Protein AF-A0A1S3J5J3-F1 (afdb_monomer_lite)

InterPro domains:
  IPR039034 Inositol 3,4-bisphosphate 4-phosphatase [PTHR12187] (3-118)

Secondary structure (DSSP, 8-state):
-HHHHHHHHS--TT-THHHHHHHHHHHHTT-------TTSSHHHHHHHHHHHHHHHHHHS---GGGHHHHHHHHHHTSHHHHHHHHHHSSSSB---HHHHHTS-GGGSPPTTSB-S---

Organism: Lingula anatina (NCBI:txid7574)

Sequence (119 aa):
MKLLKYNINSKKSKNVEILHISAEICRNMNGIRFTSCKSAKDRTAMSVTLEQVQILQREHNLAPHVFSHALECFRSEGVRRHNTFKNTGISKYAFNSIQLMALPKLYRPPNGTFGNVAS

Foldseek 3Di:
DVVLVVQVPDPDDPSCVNVVVVVVVCVVVVHDDDDADPLSAQLVLLSVLLVVLVCCVPPVVDDPVCSVVSSQCCQQPNPSQVVCCVVAVDSAHQDDPVNQVVDDPSSHHDPPRHHNGDD

pLDDT: mean 93.79, std 4.78, range [65.88, 98.38]

Structure (mmCIF, N/CA/C/O backbone):
data_AF-A0A1S3J5J3-F1
#
_entry.id   AF-A0A1S3J5J3-F1
#
loop_
_atom_site.group_PDB
_atom_site.id
_atom_site.type_symbol
_atom_site.label_atom_id
_atom_site.label_alt_id
_atom_site.label_comp_id
_atom_site.label_asym_id
_atom_site.label_entity_id
_atom_site.label_seq_id
_atom_site.pdbx_PDB_ins_code
_atom_site.Cartn_x
_atom_site.Cartn_y
_atom_site.Cartn_z
_atom_site.occupancy
_atom_site.B_iso_or_equiv
_atom_site.auth_seq_id
_atom_site.auth_comp_id
_atom_site.auth_asym_id
_atom_site.auth_atom_id
_atom_site.pdbx_PDB_model_num
ATOM 1 N N . MET A 1 1 ? -14.384 8.581 15.362 1.00 73.88 1 MET A N 1
ATOM 2 C CA . MET A 1 1 ? -13.778 9.899 15.693 1.00 73.88 1 MET A CA 1
ATOM 3 C C . MET A 1 1 ? -12.760 9.887 16.842 1.00 73.88 1 MET A C 1
ATOM 5 O O . MET A 1 1 ? -11.690 10.456 16.655 1.00 73.88 1 MET A O 1
ATOM 9 N N . LYS A 1 2 ? -13.014 9.245 18.000 1.00 90.12 2 LYS A N 1
ATOM 10 C CA . LYS A 1 2 ? -12.054 9.221 19.136 1.00 90.12 2 LYS A CA 1
ATOM 11 C C . LYS A 1 2 ? -10.656 8.698 18.751 1.00 90.12 2 LYS A C 1
ATOM 13 O O . LYS A 1 2 ? -9.657 9.319 19.102 1.00 90.12 2 LYS A O 1
ATOM 18 N N . LEU A 1 3 ? -10.592 7.620 17.963 1.00 94.00 3 LEU A N 1
ATOM 19 C CA . LEU A 1 3 ? -9.333 7.010 17.516 1.00 94.00 3 LEU A CA 1
ATOM 20 C C . LEU A 1 3 ? -8.515 7.917 16.576 1.00 94.00 3 LEU A C 1
ATOM 22 O O . LEU A 1 3 ? -7.292 7.974 16.692 1.00 94.00 3 LEU A O 1
ATOM 26 N N . LEU A 1 4 ? -9.174 8.662 15.680 1.00 93.88 4 LEU A N 1
ATOM 27 C CA . LEU A 1 4 ? -8.501 9.626 14.802 1.00 93.88 4 LEU A CA 1
ATOM 28 C C . LEU A 1 4 ? -7.874 10.755 15.626 1.00 93.88 4 LEU A C 1
ATOM 30 O O . LEU A 1 4 ? -6.690 11.044 15.477 1.00 93.88 4 LEU A O 1
ATOM 34 N N . LYS A 1 5 ? -8.647 11.337 16.554 1.00 95.12 5 LYS A N 1
ATOM 35 C CA . LYS A 1 5 ? -8.160 12.388 17.457 1.00 95.12 5 LYS A CA 1
ATOM 36 C C . LYS A 1 5 ? -6.975 11.895 18.290 1.00 95.12 5 LYS A C 1
ATOM 38 O O . LYS A 1 5 ? -5.993 12.617 18.422 1.00 95.12 5 LYS A O 1
ATOM 43 N N . TYR A 1 6 ? -7.028 10.666 18.802 1.00 96.19 6 TYR A N 1
ATOM 44 C CA . TYR A 1 6 ? -5.898 10.053 19.501 1.00 96.19 6 TYR A CA 1
ATOM 45 C C . TYR A 1 6 ? -4.648 9.957 18.610 1.00 96.19 6 TYR A C 1
ATOM 47 O O . TYR A 1 6 ? -3.578 10.406 19.009 1.00 96.19 6 TYR A O 1
ATOM 55 N N . ASN A 1 7 ? -4.775 9.429 17.388 1.00 96.25 7 ASN A N 1
ATOM 56 C CA . ASN A 1 7 ? -3.628 9.223 16.499 1.00 96.25 7 ASN A CA 1
ATOM 57 C C . ASN A 1 7 ? -3.003 10.532 15.997 1.00 96.25 7 ASN A C 1
ATOM 59 O O . ASN A 1 7 ? -1.778 10.603 15.902 1.00 96.25 7 ASN A O 1
ATOM 63 N N . ILE A 1 8 ? -3.808 11.570 15.755 1.00 95.12 8 ILE A N 1
ATOM 64 C CA . ILE A 1 8 ? -3.324 12.918 15.407 1.00 95.12 8 ILE A CA 1
ATOM 65 C C . ILE A 1 8 ? -2.508 13.525 16.553 1.00 95.12 8 ILE A C 1
ATOM 67 O O . ILE A 1 8 ? -1.453 14.101 16.318 1.00 95.12 8 ILE A O 1
ATOM 71 N N . ASN A 1 9 ? -2.981 13.382 17.794 1.00 95.88 9 ASN A N 1
ATOM 72 C CA . ASN A 1 9 ? -2.296 13.935 18.967 1.00 95.88 9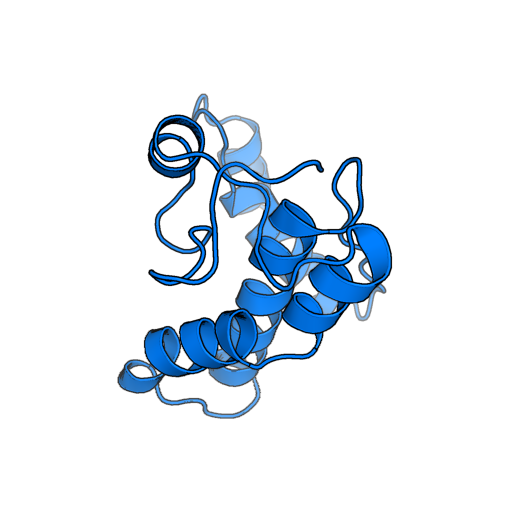 ASN A CA 1
ATOM 73 C C . ASN A 1 9 ? -1.150 13.044 19.472 1.00 95.88 9 ASN A C 1
ATOM 75 O O . ASN A 1 9 ? -0.365 13.458 20.326 1.00 95.88 9 ASN A O 1
ATOM 79 N N . SER A 1 10 ? -1.039 11.814 18.968 1.00 95.00 10 SER A N 1
ATOM 80 C CA . SER A 1 10 ? 0.070 10.934 19.314 1.00 95.00 10 SER A CA 1
ATOM 81 C C . SER A 1 10 ? 1.373 11.476 18.717 1.00 95.00 10 SER A C 1
ATOM 83 O O . SER A 1 10 ? 1.447 11.785 17.531 1.00 95.00 10 SER A O 1
ATOM 85 N N . LYS A 1 11 ? 2.447 11.529 19.511 1.00 93.25 11 LYS A N 1
ATOM 86 C CA . LYS A 1 11 ? 3.782 11.959 19.050 1.00 93.25 11 LYS A CA 1
ATOM 87 C C . LYS A 1 11 ? 4.520 10.871 18.246 1.00 93.25 11 LYS A C 1
ATOM 89 O O . LYS A 1 11 ? 5.747 10.836 18.215 1.00 93.25 11 LYS A O 1
ATOM 94 N N . LYS A 1 12 ? 3.785 9.937 17.630 1.00 92.12 12 LYS A N 1
ATOM 95 C CA . LYS A 1 12 ? 4.359 8.835 16.850 1.00 92.12 12 LYS A CA 1
ATOM 96 C C . LYS A 1 12 ? 4.891 9.374 15.523 1.00 92.12 12 LYS A C 1
ATOM 98 O O . LYS A 1 12 ? 4.137 9.919 14.718 1.00 92.12 12 LYS A O 1
ATOM 103 N N . SER A 1 13 ? 6.183 9.178 15.268 1.00 88.12 13 SER A N 1
ATOM 104 C CA . SER A 1 13 ? 6.771 9.487 13.962 1.00 88.12 13 SER A CA 1
ATOM 105 C C . SER A 1 13 ? 6.133 8.618 12.875 1.00 88.12 13 SER A C 1
ATOM 107 O O . SER A 1 13 ? 5.985 7.410 13.056 1.00 88.12 13 SER A O 1
ATOM 109 N N . LYS A 1 14 ? 5.749 9.237 11.750 1.00 86.75 14 LYS A N 1
ATOM 110 C CA . LYS A 1 14 ? 5.089 8.579 10.605 1.00 86.75 14 LYS A CA 1
ATOM 111 C C . LYS A 1 14 ? 3.882 7.720 11.013 1.00 86.75 14 LYS A C 1
ATOM 113 O O . LYS A 1 14 ? 3.783 6.558 10.620 1.00 86.75 14 LYS A O 1
ATOM 118 N N . ASN A 1 15 ? 2.962 8.289 11.793 1.00 94.25 15 ASN A N 1
ATOM 119 C CA . ASN A 1 15 ? 1.760 7.579 12.215 1.00 94.25 15 ASN A CA 1
ATOM 120 C C . ASN A 1 15 ? 0.802 7.295 11.038 1.00 94.25 15 ASN A C 1
ATOM 122 O O . ASN A 1 15 ? -0.078 8.096 10.720 1.00 94.25 15 ASN A O 1
ATOM 126 N N . VAL A 1 16 ? 0.972 6.136 10.399 1.00 94.88 16 VAL A N 1
ATOM 127 C CA . VAL A 1 16 ? 0.147 5.701 9.261 1.00 94.88 16 VAL A CA 1
ATOM 128 C C . VAL A 1 16 ? -1.282 5.325 9.651 1.00 94.88 16 VAL A C 1
ATOM 130 O O . VAL A 1 16 ? -2.141 5.287 8.775 1.00 94.88 16 VAL A O 1
ATOM 133 N N . GLU A 1 17 ? -1.584 5.148 10.941 1.00 95.25 17 GLU A N 1
ATOM 134 C CA . GLU A 1 17 ? -2.954 4.897 11.414 1.00 95.25 17 GLU A CA 1
ATOM 135 C C . GLU A 1 17 ? -3.901 6.041 11.053 1.00 95.25 17 GLU A C 1
ATOM 137 O O . GLU A 1 17 ? -5.074 5.817 10.765 1.00 95.25 17 GLU A O 1
ATOM 142 N N . ILE A 1 18 ? -3.388 7.274 10.983 1.00 95.62 18 ILE A N 1
ATOM 143 C CA . ILE A 1 18 ? -4.167 8.431 10.530 1.00 95.62 18 ILE A CA 1
ATOM 144 C C . ILE A 1 18 ? -4.689 8.195 9.106 1.00 95.62 18 ILE A C 1
ATOM 146 O O . ILE A 1 18 ? -5.842 8.515 8.819 1.00 95.62 18 ILE A O 1
ATOM 150 N N . LEU A 1 19 ? -3.879 7.596 8.225 1.00 95.31 19 LEU A N 1
ATOM 151 C CA . LEU A 1 19 ? -4.277 7.292 6.849 1.00 95.31 19 LEU A CA 1
ATOM 152 C C . LEU A 1 19 ? -5.342 6.193 6.805 1.00 95.31 19 LEU A C 1
ATOM 154 O O . LEU A 1 19 ? -6.325 6.340 6.083 1.00 95.31 19 LEU A O 1
ATOM 158 N N . HIS A 1 20 ? -5.173 5.132 7.598 1.00 94.94 20 HIS A N 1
ATOM 159 C CA . HIS A 1 20 ? -6.114 4.009 7.657 1.00 94.94 20 HIS A CA 1
ATOM 160 C C . HIS A 1 20 ? -7.486 4.437 8.180 1.00 94.94 20 HIS A C 1
ATOM 162 O O . HIS A 1 20 ? -8.502 4.165 7.544 1.00 94.94 20 HIS A O 1
ATOM 168 N N . ILE A 1 21 ? -7.516 5.194 9.277 1.00 95.44 21 ILE A N 1
ATOM 169 C CA . ILE A 1 21 ? -8.765 5.686 9.866 1.00 95.44 21 ILE A CA 1
ATOM 170 C C . ILE A 1 21 ? -9.449 6.687 8.927 1.00 95.44 21 ILE A C 1
ATOM 172 O O . ILE A 1 21 ? -10.668 6.663 8.778 1.00 95.44 21 ILE A O 1
ATOM 176 N N . SER A 1 22 ? -8.680 7.558 8.264 1.00 94.81 22 SER A N 1
ATOM 177 C CA . SER A 1 22 ? -9.242 8.503 7.288 1.00 94.81 22 SER A CA 1
ATOM 178 C C . SER A 1 22 ? -9.846 7.783 6.081 1.00 94.81 22 SER A C 1
ATOM 180 O O . SER A 1 22 ? -10.890 8.198 5.582 1.00 94.81 22 SER A O 1
ATOM 182 N N . ALA A 1 23 ? -9.216 6.696 5.624 1.00 94.44 23 ALA A N 1
ATOM 183 C CA . ALA A 1 23 ? -9.731 5.864 4.543 1.00 94.44 23 ALA A CA 1
ATOM 184 C C . ALA A 1 23 ? -11.054 5.186 4.918 1.00 94.44 23 ALA A C 1
ATOM 186 O O . ALA A 1 23 ? -12.017 5.258 4.156 1.00 94.44 23 ALA A O 1
ATOM 187 N N . GLU A 1 24 ? -11.128 4.605 6.115 1.00 93.56 24 GLU A N 1
ATOM 188 C CA . GLU A 1 24 ? -12.342 3.971 6.630 1.00 93.56 24 GLU A CA 1
ATOM 189 C C . GLU A 1 24 ? -13.494 4.974 6.783 1.00 93.56 24 GLU A C 1
ATOM 191 O O . GLU A 1 24 ? -14.600 4.718 6.312 1.00 93.56 24 GLU A O 1
ATOM 196 N N . ILE A 1 25 ? -13.233 6.150 7.369 1.00 94.19 25 ILE A N 1
ATOM 197 C CA . ILE A 1 25 ? -14.236 7.220 7.495 1.00 94.19 25 ILE A CA 1
ATOM 198 C C . ILE A 1 25 ? -14.753 7.633 6.115 1.00 94.19 25 ILE A C 1
ATOM 200 O O . ILE A 1 25 ? -15.962 7.718 5.916 1.00 94.19 25 ILE A O 1
ATOM 204 N N . CYS A 1 26 ? -13.847 7.865 5.161 1.00 95.56 26 CYS A N 1
ATOM 205 C CA . CYS A 1 26 ? -14.214 8.263 3.807 1.00 95.56 26 CYS A CA 1
ATOM 206 C C . CYS A 1 26 ? -15.107 7.209 3.137 1.00 95.56 26 CYS A C 1
ATOM 208 O O . CYS A 1 26 ? -16.140 7.561 2.571 1.00 95.56 26 CYS A O 1
ATOM 210 N N . ARG A 1 27 ? -14.768 5.920 3.269 1.00 93.50 27 ARG A N 1
ATOM 211 C CA . ARG A 1 27 ? -15.552 4.822 2.692 1.00 93.50 27 ARG A CA 1
ATOM 212 C C . ARG A 1 27 ? -16.925 4.675 3.347 1.00 93.50 27 ARG A C 1
ATOM 214 O O . ARG A 1 27 ? -17.911 4.558 2.631 1.00 93.50 27 ARG A O 1
ATOM 221 N N . ASN A 1 28 ? -17.007 4.779 4.673 1.00 93.19 28 ASN A N 1
ATOM 222 C CA . ASN A 1 28 ? -18.276 4.727 5.409 1.00 93.19 28 ASN A CA 1
ATOM 223 C C . ASN A 1 28 ? -19.204 5.911 5.092 1.00 93.19 28 ASN A C 1
ATOM 225 O O . ASN A 1 28 ? -20.413 5.817 5.276 1.00 93.19 28 ASN A O 1
ATOM 229 N N . MET A 1 29 ? -18.647 7.024 4.613 1.00 96.19 29 MET A N 1
ATOM 230 C CA . MET A 1 29 ? -19.400 8.192 4.154 1.00 96.19 29 MET A CA 1
ATOM 231 C C . MET A 1 29 ? -19.741 8.156 2.655 1.00 96.19 29 MET A C 1
ATOM 233 O O . MET A 1 29 ? -20.229 9.155 2.133 1.00 96.19 29 MET A O 1
ATOM 237 N N . ASN A 1 30 ? -19.461 7.057 1.943 1.00 95.81 30 ASN A N 1
ATOM 238 C CA . ASN A 1 30 ? -19.558 6.977 0.477 1.00 95.81 30 ASN A CA 1
ATOM 239 C C . ASN A 1 30 ? -18.754 8.080 -0.246 1.00 95.81 30 ASN A C 1
ATOM 241 O O . ASN A 1 30 ? -19.133 8.551 -1.318 1.00 95.81 30 ASN A O 1
ATOM 245 N N . GLY A 1 31 ? -17.648 8.522 0.356 1.00 95.56 31 GLY A N 1
ATOM 246 C CA . GLY A 1 31 ? -16.772 9.547 -0.195 1.00 95.56 31 GLY A CA 1
ATOM 247 C C . GLY A 1 31 ? -15.783 9.000 -1.226 1.00 95.56 31 GLY A C 1
ATOM 248 O O . GLY A 1 31 ? -15.451 7.814 -1.248 1.00 95.56 31 GLY A O 1
ATOM 249 N N . ILE A 1 32 ? -15.260 9.900 -2.062 1.00 94.56 32 ILE A N 1
ATOM 250 C CA . ILE A 1 32 ? -14.180 9.599 -3.008 1.00 94.56 32 ILE A CA 1
ATOM 251 C C . ILE A 1 32 ? -12.840 9.935 -2.354 1.00 94.56 32 ILE A C 1
ATOM 253 O O . ILE A 1 32 ? -12.639 11.044 -1.857 1.00 94.56 32 ILE A O 1
ATOM 257 N N . ARG A 1 33 ? -11.899 8.987 -2.392 1.00 93.31 33 ARG A N 1
ATOM 258 C CA . ARG A 1 33 ? -10.564 9.145 -1.810 1.00 93.31 33 ARG A CA 1
ATOM 259 C C . ARG A 1 33 ? -9.487 9.111 -2.882 1.00 93.31 33 ARG A C 1
ATOM 261 O O . ARG A 1 33 ? -9.381 8.151 -3.638 1.00 93.31 33 ARG A O 1
ATOM 268 N N . PHE A 1 34 ? -8.620 10.117 -2.869 1.00 94.31 34 PHE A N 1
ATOM 269 C CA . PHE A 1 34 ? -7.395 10.132 -3.661 1.00 94.31 34 PHE A CA 1
ATOM 270 C C . PHE A 1 34 ? -6.187 9.943 -2.748 1.00 94.31 34 PHE A C 1
ATOM 272 O O . PHE A 1 34 ? -6.078 10.573 -1.698 1.00 94.31 34 PHE A O 1
ATOM 279 N N . THR A 1 35 ? -5.257 9.083 -3.158 1.00 95.25 35 THR A N 1
ATOM 280 C CA . THR A 1 35 ? -3.976 8.896 -2.470 1.00 95.25 35 THR A CA 1
ATOM 281 C C . THR A 1 35 ? -2.852 9.251 -3.422 1.00 95.25 35 THR A C 1
ATOM 283 O O . THR A 1 35 ? -2.688 8.612 -4.459 1.00 95.25 35 THR A O 1
ATOM 286 N N . SER A 1 36 ? -2.046 10.247 -3.061 1.00 95.50 36 SER A N 1
ATOM 287 C CA . SER A 1 36 ? -0.880 10.628 -3.847 1.00 95.50 36 SER A CA 1
ATOM 288 C C . SER A 1 36 ? 0.277 11.060 -2.953 1.00 95.50 36 SER A C 1
ATOM 290 O O . SER A 1 36 ? 0.107 11.841 -2.022 1.00 95.50 36 SER A O 1
ATOM 292 N N . CYS A 1 37 ? 1.472 10.543 -3.232 1.00 93.69 37 CYS A N 1
ATOM 293 C CA . CYS A 1 37 ? 2.725 11.140 -2.785 1.00 93.69 37 CYS A CA 1
ATOM 294 C C . CYS A 1 37 ? 3.274 12.100 -3.856 1.00 93.69 37 CYS A C 1
ATOM 296 O O . CYS A 1 37 ? 2.704 12.202 -4.934 1.00 93.69 37 CYS A O 1
ATOM 298 N N . LYS A 1 38 ? 4.448 12.710 -3.619 1.00 92.19 38 LYS A N 1
ATOM 299 C CA . LYS A 1 38 ? 5.097 13.653 -4.558 1.00 92.19 38 LYS A CA 1
ATOM 300 C C . LYS A 1 38 ? 5.083 13.206 -6.035 1.00 92.19 38 LYS A C 1
ATOM 302 O O . LYS A 1 38 ? 4.703 13.993 -6.884 1.00 92.19 38 LYS A O 1
ATOM 307 N N . SER A 1 39 ? 5.482 11.965 -6.337 1.00 90.44 39 SER A N 1
ATOM 308 C CA . SER A 1 39 ? 5.560 11.427 -7.712 1.00 90.44 39 SER A CA 1
ATOM 309 C C . SER A 1 39 ? 4.400 10.497 -8.089 1.00 90.44 39 SER A C 1
ATOM 311 O O . SER A 1 39 ? 4.460 9.818 -9.109 1.00 90.44 39 SER A O 1
ATOM 313 N N . ALA A 1 40 ? 3.381 10.380 -7.228 1.00 93.31 40 ALA A N 1
ATOM 314 C CA . ALA A 1 40 ? 2.250 9.462 -7.388 1.00 93.31 40 ALA A CA 1
ATOM 315 C C . ALA A 1 40 ? 2.612 7.986 -7.695 1.00 93.31 40 ALA A C 1
ATOM 317 O O . ALA A 1 40 ? 1.753 7.227 -8.146 1.00 93.31 40 ALA A O 1
ATOM 318 N N . LYS A 1 41 ? 3.861 7.559 -7.446 1.00 93.38 41 LYS A N 1
ATOM 319 C CA . LYS A 1 41 ? 4.414 6.255 -7.845 1.00 93.38 41 LYS A CA 1
ATOM 320 C C . LYS A 1 41 ? 4.582 5.319 -6.651 1.00 93.38 41 LYS A C 1
ATOM 322 O O . LYS A 1 41 ? 3.667 4.547 -6.368 1.00 93.38 41 LYS A O 1
ATOM 327 N N . ASP A 1 42 ? 5.708 5.410 -5.939 1.00 95.12 42 ASP A N 1
ATOM 328 C CA . ASP A 1 42 ? 6.171 4.361 -5.020 1.00 95.12 42 ASP A CA 1
ATOM 329 C C . ASP A 1 42 ? 5.377 4.329 -3.712 1.00 95.12 42 ASP A C 1
ATOM 331 O O . ASP A 1 42 ? 4.694 3.352 -3.415 1.00 95.12 42 ASP A O 1
ATOM 335 N N . ARG A 1 43 ? 5.385 5.424 -2.940 1.00 95.56 43 ARG A N 1
ATOM 336 C CA . ARG A 1 43 ? 4.619 5.510 -1.680 1.00 95.56 43 ARG A CA 1
ATOM 337 C C . ARG A 1 43 ? 3.112 5.436 -1.926 1.00 95.56 43 ARG A C 1
ATOM 339 O O . ARG A 1 43 ? 2.397 4.831 -1.131 1.00 95.56 43 ARG A O 1
ATOM 346 N N . THR A 1 44 ? 2.648 5.995 -3.046 1.00 96.75 44 THR A N 1
ATOM 347 C CA . THR A 1 44 ? 1.263 5.829 -3.501 1.00 96.75 44 THR A CA 1
ATOM 348 C C . THR A 1 44 ? 0.928 4.359 -3.714 1.00 96.75 44 THR A C 1
ATOM 350 O O . THR A 1 44 ? -0.071 3.896 -3.179 1.00 96.75 44 THR A O 1
ATOM 353 N N . ALA A 1 45 ? 1.764 3.604 -4.436 1.00 97.12 45 ALA A N 1
ATOM 354 C CA . ALA A 1 45 ? 1.544 2.177 -4.652 1.00 97.12 45 ALA A CA 1
ATOM 355 C C . ALA A 1 45 ? 1.477 1.412 -3.327 1.00 97.12 45 ALA A C 1
ATOM 357 O O . ALA A 1 45 ? 0.568 0.605 -3.151 1.00 97.12 45 ALA A O 1
ATOM 358 N N . MET A 1 46 ? 2.374 1.704 -2.377 1.00 97.38 46 MET A N 1
ATOM 359 C CA . MET A 1 46 ? 2.362 1.053 -1.063 1.00 97.38 46 MET A CA 1
ATOM 360 C C . MET A 1 46 ? 1.044 1.295 -0.318 1.00 97.38 46 MET A C 1
ATOM 362 O O . MET A 1 46 ? 0.449 0.345 0.186 1.00 97.38 46 MET A O 1
ATOM 366 N N . SER A 1 47 ? 0.556 2.538 -0.292 1.00 96.94 47 SER A N 1
ATOM 367 C CA . SER A 1 47 ? -0.691 2.883 0.399 1.00 96.94 47 SER A CA 1
ATOM 368 C C . SER A 1 47 ? -1.935 2.324 -0.300 1.00 96.94 47 SER A C 1
ATOM 370 O O . SER A 1 47 ? -2.769 1.712 0.360 1.00 96.94 47 SER A O 1
ATOM 372 N N . VAL A 1 48 ? -2.038 2.476 -1.625 1.00 97.00 48 VAL A N 1
ATOM 373 C CA . VAL A 1 48 ? -3.205 2.032 -2.410 1.00 97.00 48 VAL A CA 1
ATOM 374 C C . VAL A 1 48 ? -3.356 0.513 -2.369 1.00 97.00 48 VAL A C 1
ATOM 376 O O . VAL A 1 48 ? -4.444 0.017 -2.104 1.00 97.00 48 VAL A O 1
ATOM 379 N N . THR A 1 49 ? -2.269 -0.235 -2.579 1.00 97.88 49 THR A N 1
ATOM 380 C CA . THR A 1 49 ? -2.332 -1.709 -2.554 1.00 97.88 49 THR A CA 1
ATOM 381 C C . THR A 1 49 ? -2.694 -2.244 -1.171 1.00 97.88 49 THR A C 1
ATOM 383 O O . THR A 1 49 ? -3.446 -3.207 -1.070 1.00 97.88 49 THR A O 1
ATOM 386 N N . LEU A 1 50 ? -2.225 -1.596 -0.099 1.00 97.94 50 LEU A N 1
ATOM 387 C CA . LEU A 1 50 ? -2.586 -1.985 1.262 1.00 97.94 50 LEU A CA 1
ATOM 388 C C . LEU A 1 50 ? -4.076 -1.764 1.540 1.00 97.94 50 LEU A C 1
ATOM 390 O O . LEU A 1 50 ? -4.729 -2.661 2.062 1.00 97.94 50 LEU A O 1
ATOM 394 N N . GLU A 1 51 ? -4.625 -0.613 1.150 1.00 96.50 51 GLU A N 1
ATOM 395 C CA . GLU A 1 51 ? -6.062 -0.347 1.282 1.00 96.50 51 GLU A CA 1
ATOM 396 C C . GLU A 1 51 ? -6.899 -1.347 0.475 1.00 96.50 51 GLU A C 1
ATOM 398 O O . GLU A 1 5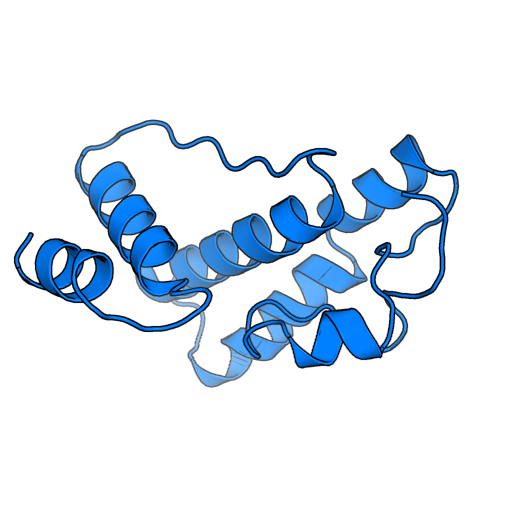1 ? -7.885 -1.870 0.988 1.00 96.50 51 GLU A O 1
ATOM 403 N N . GLN A 1 52 ? -6.499 -1.657 -0.761 1.00 96.75 52 GLN A N 1
ATOM 404 C CA . GLN A 1 52 ? -7.207 -2.624 -1.604 1.00 96.75 52 GLN A CA 1
ATOM 405 C C . GLN A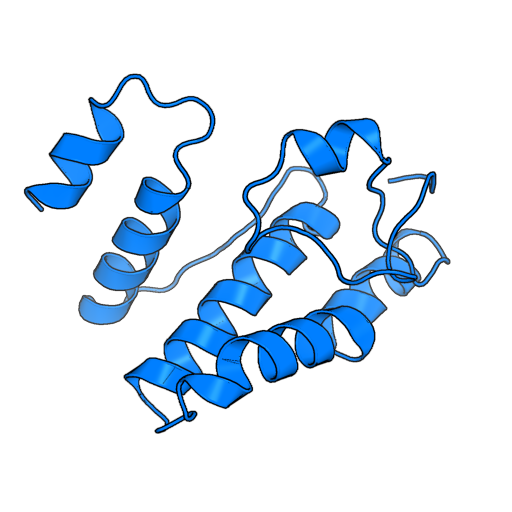 1 52 ? -7.300 -3.998 -0.933 1.00 96.75 52 GLN A C 1
ATOM 407 O O . GLN A 1 52 ? -8.381 -4.576 -0.866 1.00 96.75 52 GLN A O 1
ATOM 412 N N . VAL A 1 53 ? -6.199 -4.501 -0.370 1.00 98.06 53 VAL A N 1
ATOM 413 C CA . VAL A 1 53 ? -6.194 -5.796 0.328 1.00 98.06 53 VAL A CA 1
ATOM 414 C C . VAL A 1 53 ? -6.979 -5.731 1.647 1.00 98.06 53 VAL A C 1
ATOM 416 O O . VAL A 1 53 ? -7.681 -6.681 1.988 1.00 98.06 53 VAL A O 1
ATOM 419 N N . GLN A 1 54 ? -6.951 -4.600 2.360 1.00 96.44 54 GLN A N 1
ATOM 420 C CA . GLN A 1 54 ? -7.806 -4.375 3.534 1.00 96.44 54 GLN A CA 1
ATOM 421 C C . GLN A 1 54 ? -9.299 -4.379 3.177 1.00 96.44 54 GLN A C 1
ATOM 423 O O . GLN A 1 54 ? -10.105 -4.895 3.947 1.00 96.44 54 GLN A O 1
ATOM 428 N N . ILE A 1 55 ? -9.683 -3.821 2.026 1.00 96.19 55 ILE A N 1
ATOM 429 C CA . ILE A 1 55 ? -11.059 -3.886 1.515 1.00 96.19 55 ILE A CA 1
ATOM 430 C C . ILE A 1 55 ? -11.417 -5.331 1.163 1.00 96.19 55 ILE A C 1
ATOM 432 O O . ILE A 1 55 ? -12.455 -5.810 1.605 1.00 96.19 55 ILE A O 1
ATOM 436 N N . LEU A 1 56 ? -10.544 -6.059 0.458 1.00 97.81 56 LEU A N 1
ATOM 437 C CA . LEU A 1 56 ? -10.769 -7.477 0.158 1.00 97.81 56 LEU A CA 1
ATOM 438 C C . LEU A 1 56 ? -11.010 -8.306 1.429 1.00 97.81 56 LEU A C 1
ATOM 440 O O . LEU A 1 56 ? -11.909 -9.142 1.462 1.00 97.81 56 LEU A O 1
ATOM 444 N N . GLN A 1 57 ? -10.250 -8.046 2.493 1.00 97.25 57 GLN A N 1
ATOM 445 C CA . GLN A 1 57 ? -10.428 -8.717 3.781 1.00 97.25 57 GLN A CA 1
ATOM 446 C C . GLN A 1 57 ? -11.739 -8.346 4.475 1.00 97.25 57 GLN A C 1
ATOM 448 O O . GLN A 1 57 ? -12.438 -9.236 4.949 1.00 97.25 57 GLN A O 1
ATOM 453 N N . ARG A 1 58 ? -12.079 -7.055 4.549 1.00 94.56 58 ARG A N 1
ATOM 454 C CA . ARG A 1 58 ? -13.263 -6.587 5.289 1.00 94.56 58 ARG A CA 1
ATOM 455 C C . ARG A 1 58 ? -14.580 -6.829 4.552 1.00 94.56 58 ARG A C 1
ATOM 457 O O . ARG A 1 58 ? -15.597 -7.024 5.202 1.00 94.56 58 ARG A O 1
ATOM 464 N N . GLU A 1 59 ? -14.567 -6.762 3.224 1.00 95.31 59 GLU A N 1
ATOM 465 C CA . GLU A 1 59 ? -15.784 -6.651 2.405 1.00 95.31 59 GLU A CA 1
ATOM 466 C C . GLU A 1 59 ? -15.935 -7.801 1.394 1.00 95.31 59 GLU A C 1
ATOM 468 O O . GLU A 1 59 ? -17.025 -8.007 0.867 1.00 95.31 59 GLU A O 1
ATOM 473 N N . HIS A 1 60 ? -14.876 -8.581 1.138 1.00 97.31 60 HIS A N 1
ATOM 474 C CA . HIS A 1 60 ? -14.881 -9.655 0.132 1.00 97.31 60 HIS A CA 1
ATOM 475 C C . HIS A 1 60 ? -14.323 -10.993 0.645 1.00 97.31 60 HIS A C 1
ATOM 477 O O . HIS A 1 60 ? -13.909 -11.835 -0.149 1.00 97.31 60 HIS A O 1
ATOM 483 N N . ASN A 1 61 ? -14.331 -11.210 1.965 1.00 97.00 61 ASN A N 1
ATOM 484 C CA . ASN A 1 61 ? -13.976 -12.484 2.604 1.00 97.00 61 ASN A CA 1
ATOM 485 C C . ASN A 1 61 ? -12.563 -13.006 2.279 1.00 97.00 61 ASN A C 1
ATOM 487 O O . ASN A 1 61 ? -12.328 -14.216 2.289 1.00 97.00 61 ASN A O 1
ATOM 491 N N . LEU A 1 62 ? -11.595 -12.120 2.017 1.00 98.25 62 LEU A N 1
ATOM 492 C CA . LEU A 1 62 ? -10.198 -12.539 1.905 1.00 98.25 62 LEU A CA 1
ATOM 493 C C . LEU A 1 62 ? -9.721 -13.098 3.254 1.00 98.25 62 LEU A C 1
ATOM 495 O O . LEU A 1 62 ? -9.701 -12.388 4.264 1.00 98.25 62 LEU A O 1
ATOM 499 N N . ALA A 1 63 ? -9.309 -14.367 3.267 1.00 97.88 63 ALA A N 1
ATOM 500 C CA . ALA A 1 63 ? -8.912 -15.034 4.499 1.00 97.88 63 ALA A CA 1
ATOM 501 C C . ALA A 1 63 ? -7.696 -14.337 5.154 1.00 97.88 63 ALA A C 1
ATOM 503 O O . ALA A 1 63 ? -6.739 -13.975 4.464 1.00 97.88 63 ALA A O 1
ATOM 504 N N . PRO A 1 64 ? -7.658 -14.177 6.491 1.00 97.25 64 PRO A N 1
ATOM 505 C CA . PRO A 1 64 ? -6.571 -13.452 7.154 1.00 97.25 64 PRO A CA 1
ATOM 506 C C . PRO A 1 64 ? -5.166 -13.992 6.861 1.00 97.25 64 PRO A C 1
ATOM 508 O O . PRO A 1 64 ? -4.226 -13.213 6.729 1.00 97.25 64 PRO A O 1
ATOM 511 N N . HIS A 1 65 ? -5.024 -15.311 6.702 1.00 97.38 65 HIS A N 1
ATOM 512 C CA . HIS A 1 65 ? -3.732 -15.946 6.435 1.00 97.38 65 HIS A CA 1
ATOM 513 C C . HIS A 1 65 ? -3.189 -15.665 5.021 1.00 97.38 65 HIS A C 1
ATOM 515 O O . HIS A 1 65 ? -1.979 -15.734 4.823 1.00 97.38 65 HIS A O 1
ATOM 521 N N . VAL A 1 66 ? -4.041 -15.292 4.054 1.00 98.00 66 VAL A N 1
ATOM 522 C CA . VAL A 1 66 ? -3.603 -14.939 2.689 1.00 98.00 66 VAL A CA 1
ATOM 523 C C . VAL A 1 66 ? -3.347 -13.441 2.501 1.00 98.00 66 VAL A C 1
ATOM 525 O O . VAL A 1 66 ? -2.849 -13.042 1.452 1.00 98.00 66 VAL A O 1
ATOM 528 N N . PHE A 1 67 ? -3.641 -12.600 3.501 1.00 98.25 67 PHE A N 1
ATOM 529 C CA . PHE A 1 67 ? -3.519 -11.138 3.408 1.00 98.25 67 PHE A CA 1
ATOM 530 C C . PHE A 1 67 ? -2.141 -10.691 2.901 1.00 98.25 67 PHE A C 1
ATOM 532 O O . PHE A 1 67 ? -2.036 -9.919 1.948 1.00 98.25 67 PHE A O 1
ATOM 539 N N . SER A 1 68 ? -1.073 -11.200 3.521 1.00 97.88 68 SER A N 1
ATOM 540 C CA . SER A 1 68 ? 0.301 -10.836 3.156 1.00 97.88 68 SER A CA 1
ATOM 541 C C . SER A 1 68 ? 0.637 -11.267 1.731 1.00 97.88 68 SER A C 1
ATOM 543 O O . SER A 1 68 ? 1.225 -10.490 0.987 1.00 97.88 68 SER A O 1
ATOM 545 N N . HIS A 1 69 ? 0.198 -12.462 1.327 1.00 97.88 69 HIS A N 1
ATOM 546 C CA . HIS A 1 69 ? 0.431 -12.980 -0.017 1.00 97.88 69 HIS A CA 1
ATOM 547 C C . HIS A 1 69 ? -0.302 -12.154 -1.084 1.00 97.88 69 HIS A C 1
ATOM 549 O O . HIS A 1 69 ? 0.283 -11.785 -2.101 1.00 97.88 69 HIS A O 1
ATOM 555 N N . ALA A 1 70 ? -1.559 -11.781 -0.827 1.00 98.19 70 ALA A N 1
ATOM 556 C CA . ALA A 1 70 ? -2.311 -10.892 -1.709 1.00 98.19 70 ALA A CA 1
ATOM 557 C C . ALA A 1 70 ? -1.614 -9.528 -1.855 1.00 98.19 70 ALA A C 1
ATOM 559 O O . ALA A 1 70 ? -1.468 -9.015 -2.965 1.00 98.19 70 ALA A O 1
ATOM 560 N N . LEU A 1 71 ? -1.121 -8.961 -0.750 1.00 98.38 71 LEU A N 1
ATOM 561 C CA . LEU A 1 71 ? -0.396 -7.690 -0.764 1.00 98.38 71 LEU A CA 1
ATOM 562 C C . LEU A 1 71 ? 0.919 -7.765 -1.547 1.00 98.38 71 LEU A C 1
ATOM 564 O O . LEU A 1 71 ? 1.250 -6.832 -2.282 1.00 98.38 71 LEU A O 1
ATOM 568 N N . GLU A 1 72 ? 1.657 -8.863 -1.405 1.00 97.94 72 GLU A N 1
ATOM 569 C CA . GLU A 1 72 ? 2.862 -9.123 -2.190 1.00 97.94 72 GLU A CA 1
ATOM 570 C C . GLU A 1 72 ? 2.535 -9.234 -3.678 1.00 97.94 72 GLU A C 1
ATOM 572 O O . GLU A 1 72 ? 3.148 -8.531 -4.477 1.00 97.94 72 GLU A O 1
ATOM 577 N N . CYS A 1 73 ? 1.511 -10.005 -4.050 1.00 97.81 73 CYS A N 1
ATOM 578 C CA . CYS A 1 73 ? 1.062 -10.143 -5.435 1.00 97.81 73 CYS A CA 1
ATOM 579 C C . CYS A 1 73 ? 0.705 -8.784 -6.067 1.00 97.81 73 CYS A C 1
ATOM 581 O O . CYS A 1 73 ? 1.201 -8.434 -7.139 1.00 97.81 73 CYS A O 1
ATOM 583 N N . PHE A 1 74 ? -0.057 -7.943 -5.359 1.00 98.06 74 PHE A N 1
ATOM 584 C CA . PHE A 1 74 ? -0.460 -6.617 -5.846 1.00 98.06 74 PHE A CA 1
ATOM 585 C C . PHE A 1 74 ? 0.732 -5.676 -6.097 1.00 98.06 74 PHE A C 1
ATOM 587 O O . PHE A 1 74 ? 0.638 -4.761 -6.921 1.00 98.06 74 PHE A O 1
ATOM 594 N N . ARG A 1 75 ? 1.850 -5.872 -5.390 1.00 97.69 75 ARG A N 1
ATOM 595 C CA . ARG A 1 75 ? 3.065 -5.044 -5.501 1.00 97.69 75 ARG A CA 1
ATOM 596 C C . ARG A 1 75 ? 4.119 -5.646 -6.431 1.00 97.69 75 ARG A C 1
ATOM 598 O O . ARG A 1 75 ? 4.905 -4.905 -7.023 1.00 97.69 75 ARG A O 1
ATOM 605 N N . SER A 1 76 ? 4.143 -6.963 -6.570 1.00 96.62 76 SER A N 1
ATOM 606 C CA . SER A 1 76 ? 5.059 -7.658 -7.470 1.00 96.62 76 SER A CA 1
ATOM 607 C C . SER A 1 76 ? 4.539 -7.633 -8.902 1.00 96.62 76 SER A C 1
ATOM 609 O O . SER A 1 76 ? 5.241 -7.133 -9.776 1.00 96.62 76 SER A O 1
ATOM 611 N N . GLU A 1 77 ? 3.281 -8.030 -9.097 1.00 94.69 77 GLU A N 1
ATOM 612 C CA . GLU A 1 77 ? 2.689 -8.298 -10.417 1.00 94.69 77 GLU A CA 1
ATOM 613 C C . GLU A 1 77 ? 1.514 -7.365 -10.755 1.00 94.69 77 GLU A C 1
ATOM 615 O O . GLU A 1 77 ? 1.048 -7.298 -11.891 1.00 94.69 77 GLU A O 1
ATOM 620 N N . GLY A 1 78 ? 1.017 -6.607 -9.774 1.00 94.31 78 GLY A N 1
ATOM 621 C CA . GLY A 1 78 ? -0.133 -5.731 -9.967 1.00 94.31 78 GLY A CA 1
ATOM 622 C C . GLY A 1 78 ? 0.137 -4.499 -10.842 1.00 94.31 78 GLY A C 1
ATOM 623 O O . GLY A 1 78 ? 1.266 -4.085 -11.122 1.00 94.31 78 GLY A O 1
ATOM 624 N N . VAL A 1 79 ? -0.945 -3.817 -11.227 1.00 93.06 79 VAL A N 1
ATOM 625 C CA . VAL A 1 79 ? -0.908 -2.641 -12.121 1.00 93.06 79 VAL A CA 1
ATOM 626 C C . VAL A 1 79 ? -0.026 -1.505 -11.599 1.00 93.06 79 VAL A C 1
ATOM 628 O O . VAL A 1 79 ? 0.613 -0.798 -12.373 1.00 93.06 79 VAL A O 1
ATOM 631 N N . ARG A 1 80 ? 0.093 -1.358 -10.274 1.00 95.19 80 ARG A N 1
ATOM 632 C CA . ARG A 1 80 ? 0.928 -0.319 -9.657 1.00 95.19 80 ARG A CA 1
ATOM 633 C C . ARG A 1 80 ? 2.422 -0.527 -9.891 1.00 95.19 80 ARG A C 1
ATOM 635 O O . ARG A 1 80 ? 3.179 0.426 -9.717 1.00 95.19 80 ARG A O 1
ATOM 642 N N . ARG A 1 81 ? 2.847 -1.727 -10.291 1.00 94.00 81 ARG A N 1
ATOM 643 C CA . ARG A 1 81 ? 4.211 -1.992 -10.749 1.00 94.00 81 ARG A CA 1
ATOM 644 C C . ARG A 1 81 ? 4.450 -1.449 -12.160 1.00 94.00 81 ARG A C 1
ATOM 646 O O . ARG A 1 81 ? 5.475 -0.829 -12.415 1.00 94.00 81 ARG A O 1
ATOM 653 N N . HIS A 1 82 ? 3.458 -1.545 -13.041 1.00 92.75 82 HIS A N 1
ATOM 654 C CA . HIS A 1 82 ? 3.527 -0.984 -14.394 1.00 92.75 82 HIS A CA 1
ATOM 655 C C . HIS A 1 82 ? 3.647 0.546 -14.388 1.00 92.75 82 HIS A C 1
ATOM 657 O O . HIS A 1 82 ? 4.287 1.117 -15.269 1.00 92.75 82 HIS A O 1
ATOM 663 N N . ASN A 1 83 ? 3.103 1.221 -13.368 1.00 92.75 83 ASN A N 1
ATOM 664 C CA . ASN A 1 83 ? 3.331 2.653 -13.165 1.00 92.75 83 ASN A CA 1
ATOM 665 C C . ASN A 1 83 ? 4.816 2.997 -12.999 1.00 92.75 83 ASN A C 1
ATOM 667 O O . ASN A 1 83 ? 5.217 4.080 -13.415 1.00 92.75 83 ASN A O 1
ATOM 671 N N . THR A 1 84 ? 5.637 2.125 -12.398 1.00 92.62 84 THR A N 1
ATOM 672 C CA . THR A 1 84 ? 7.069 2.426 -12.281 1.00 92.62 84 THR A CA 1
ATOM 673 C C . THR A 1 84 ? 7.736 2.354 -13.642 1.00 92.62 84 THR A C 1
ATOM 675 O O . THR A 1 84 ? 8.418 3.295 -14.026 1.00 92.62 84 THR A O 1
ATOM 678 N N . PHE A 1 85 ? 7.439 1.309 -14.416 1.00 92.75 85 PHE A N 1
ATOM 679 C CA . PHE A 1 85 ? 7.960 1.161 -15.769 1.00 92.75 85 PHE A CA 1
ATOM 680 C C . PHE A 1 85 ? 7.560 2.327 -16.682 1.00 92.75 85 PHE A C 1
ATOM 682 O O . PHE A 1 85 ? 8.419 2.913 -17.328 1.00 92.75 85 PHE A O 1
ATOM 689 N N . LYS A 1 86 ? 6.284 2.725 -16.686 1.00 91.31 86 LYS A N 1
ATOM 690 C CA . LYS A 1 86 ? 5.811 3.842 -17.521 1.00 91.31 86 LYS A CA 1
ATOM 691 C C . LYS A 1 86 ? 6.463 5.181 -17.168 1.00 91.31 86 LYS A C 1
ATOM 693 O O . LYS A 1 86 ? 6.657 6.001 -18.055 1.00 91.31 86 LYS A O 1
ATOM 698 N N . ASN A 1 87 ? 6.794 5.400 -15.896 1.00 88.81 87 ASN A N 1
ATOM 699 C CA . ASN A 1 87 ? 7.360 6.669 -15.445 1.00 88.81 87 ASN A CA 1
ATOM 700 C C . ASN A 1 87 ? 8.886 6.730 -15.578 1.00 88.81 87 ASN A C 1
ATOM 702 O O . ASN A 1 87 ? 9.420 7.809 -15.804 1.00 88.81 87 ASN A O 1
ATOM 706 N N . THR A 1 88 ? 9.591 5.611 -15.385 1.00 90.50 88 THR A N 1
ATOM 707 C CA . THR A 1 88 ? 11.062 5.608 -15.258 1.00 90.50 88 THR A CA 1
ATOM 708 C C . THR A 1 88 ? 11.767 4.646 -16.212 1.00 90.50 88 THR A C 1
ATOM 710 O O . THR A 1 88 ? 12.987 4.526 -16.166 1.00 90.50 88 THR A O 1
ATOM 713 N N . GLY A 1 89 ? 11.022 3.909 -17.039 1.00 92.19 89 GLY A N 1
ATOM 714 C CA . GLY A 1 89 ? 11.549 2.837 -17.888 1.00 92.19 89 GLY A CA 1
ATOM 715 C C . GLY A 1 89 ? 11.953 1.575 -17.120 1.00 92.19 89 GLY A C 1
ATOM 716 O O . GLY A 1 89 ? 12.408 0.610 -17.726 1.00 92.19 89 GLY A O 1
ATOM 717 N N . ILE A 1 90 ? 11.788 1.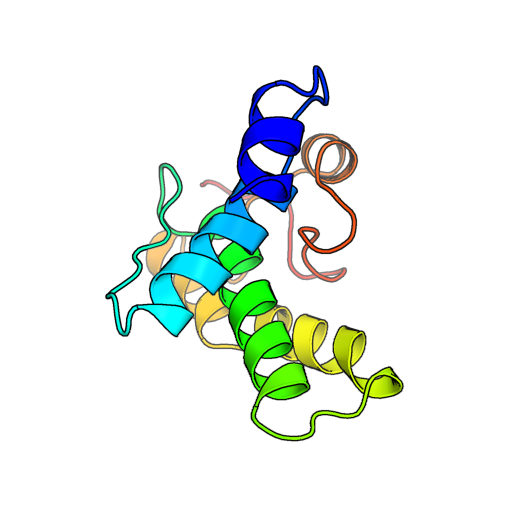544 -15.790 1.00 92.50 90 ILE A N 1
ATOM 718 C CA . ILE A 1 90 ? 12.227 0.429 -14.945 1.00 92.50 90 ILE A CA 1
ATOM 719 C C . ILE A 1 90 ? 11.066 -0.083 -14.094 1.00 92.50 90 ILE A C 1
ATOM 721 O O . ILE A 1 90 ? 10.423 0.647 -13.336 1.00 92.50 90 ILE A O 1
ATOM 725 N N . SER A 1 91 ? 10.831 -1.393 -14.150 1.00 93.56 91 SER A N 1
ATOM 726 C CA . SER A 1 91 ? 9.851 -2.081 -13.304 1.00 93.56 91 SER A CA 1
ATOM 727 C C . SER A 1 91 ? 10.390 -2.303 -11.878 1.00 93.56 91 SER A C 1
ATOM 729 O O . SER A 1 91 ? 10.451 -3.430 -11.387 1.00 93.56 91 SER A O 1
ATOM 731 N N . LYS A 1 92 ? 10.838 -1.244 -11.191 1.00 94.69 92 LYS A N 1
ATOM 732 C CA . LYS A 1 92 ? 11.231 -1.267 -9.771 1.00 94.69 92 LYS A CA 1
ATOM 733 C C . LYS A 1 92 ? 10.737 -0.026 -9.037 1.00 94.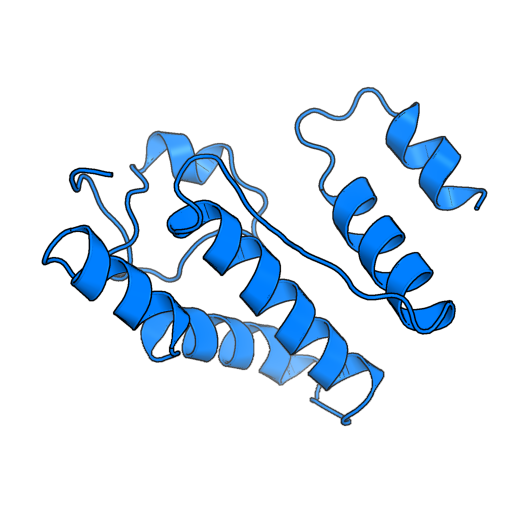69 92 LYS A C 1
ATOM 735 O O . LYS A 1 92 ? 10.757 1.080 -9.576 1.00 94.69 92 LYS A O 1
ATOM 740 N N . TYR A 1 93 ? 10.357 -0.207 -7.776 1.00 95.88 93 TYR A N 1
ATOM 741 C CA . TYR A 1 93 ? 10.108 0.902 -6.865 1.00 95.88 93 TYR A CA 1
ATOM 742 C C . TYR A 1 93 ? 11.418 1.591 -6.467 1.00 95.88 93 TYR A C 1
ATOM 744 O O . TYR A 1 93 ? 12.413 0.931 -6.158 1.00 95.88 93 TYR A O 1
ATOM 752 N N . ALA A 1 94 ? 11.400 2.921 -6.425 1.00 94.56 94 ALA A N 1
ATOM 753 C CA . ALA A 1 94 ? 12.552 3.754 -6.086 1.00 94.56 94 ALA A CA 1
ATOM 754 C C . ALA A 1 94 ? 12.728 3.892 -4.565 1.00 94.56 94 ALA A C 1
ATOM 756 O O . ALA A 1 94 ? 12.574 4.972 -3.997 1.00 94.56 94 ALA A O 1
ATOM 757 N N . PHE A 1 95 ? 13.013 2.775 -3.897 1.00 94.25 95 PHE A N 1
ATOM 758 C CA . PHE A 1 95 ? 13.374 2.753 -2.481 1.00 94.25 95 PHE A CA 1
ATOM 759 C C . PHE A 1 95 ? 14.779 2.189 -2.310 1.00 94.25 95 PHE A C 1
ATOM 761 O O . PHE A 1 95 ? 15.073 1.093 -2.785 1.00 94.25 95 PHE A O 1
ATOM 768 N N . ASN A 1 96 ? 15.623 2.904 -1.572 1.00 90.31 96 ASN A N 1
ATOM 769 C CA . ASN A 1 96 ? 16.890 2.363 -1.096 1.00 90.31 96 ASN A CA 1
ATOM 770 C C . ASN A 1 96 ? 16.714 1.613 0.238 1.00 90.31 96 ASN A C 1
ATOM 772 O O . ASN A 1 96 ? 15.713 1.784 0.942 1.00 90.31 96 ASN A O 1
ATOM 776 N N . SER A 1 97 ? 17.696 0.787 0.607 1.00 86.88 97 SER A N 1
ATOM 777 C CA . SER A 1 97 ? 17.624 -0.054 1.811 1.00 86.88 97 SER A CA 1
ATOM 778 C C . SER A 1 97 ? 17.439 0.751 3.103 1.00 86.88 97 SER A C 1
ATOM 780 O O . SER A 1 97 ? 16.713 0.320 3.995 1.00 86.88 97 SER A O 1
ATOM 782 N N . ILE A 1 98 ? 18.032 1.945 3.196 1.00 86.62 98 ILE A N 1
ATOM 783 C CA . ILE A 1 98 ? 17.921 2.819 4.375 1.00 86.62 98 ILE A CA 1
ATOM 784 C C . ILE A 1 98 ? 16.506 3.409 4.475 1.00 86.62 98 ILE A C 1
ATOM 786 O O . ILE A 1 98 ? 15.885 3.394 5.537 1.00 86.62 98 ILE A O 1
ATOM 790 N N . GLN A 1 99 ? 15.949 3.881 3.357 1.00 88.56 99 GLN A N 1
ATOM 791 C CA . GLN A 1 99 ? 14.577 4.387 3.280 1.00 88.56 99 GLN A CA 1
ATOM 792 C C . GLN A 1 99 ? 13.568 3.309 3.684 1.00 88.56 99 GLN A C 1
ATOM 794 O O . GLN A 1 99 ? 12.598 3.612 4.382 1.00 88.56 99 GLN A O 1
ATOM 799 N N . LEU A 1 100 ? 13.820 2.057 3.291 1.00 90.12 100 LEU A N 1
ATOM 800 C CA . LEU A 1 100 ? 12.975 0.912 3.618 1.00 90.12 100 LEU A CA 1
ATOM 801 C C . LEU A 1 100 ? 12.900 0.650 5.130 1.00 90.12 100 LEU A C 1
ATOM 803 O O . LEU A 1 100 ? 11.819 0.357 5.647 1.00 90.12 100 LEU A O 1
ATOM 807 N N . MET A 1 101 ? 14.016 0.809 5.853 1.00 87.75 101 MET A N 1
ATOM 808 C CA . MET A 1 101 ? 14.046 0.658 7.316 1.00 87.75 101 MET A CA 1
ATOM 809 C C . MET A 1 101 ? 13.112 1.654 8.011 1.00 87.75 101 MET A C 1
ATOM 811 O O . MET A 1 101 ? 12.494 1.328 9.022 1.00 87.75 101 MET A O 1
ATOM 815 N N . ALA A 1 102 ? 12.943 2.840 7.427 1.00 88.88 102 ALA A N 1
ATOM 816 C CA . ALA A 1 102 ? 12.107 3.898 7.974 1.00 88.88 102 ALA A CA 1
ATOM 817 C C . ALA A 1 102 ? 10.621 3.795 7.571 1.00 88.88 102 ALA A C 1
ATOM 819 O O . ALA A 1 102 ? 9.848 4.702 7.904 1.00 88.88 102 ALA A O 1
ATOM 820 N N . LEU A 1 103 ? 10.220 2.756 6.825 1.00 91.12 103 LEU A N 1
ATOM 821 C CA . LEU A 1 103 ? 8.825 2.474 6.479 1.00 91.12 103 LEU A CA 1
ATOM 822 C C . LEU A 1 103 ? 8.214 1.441 7.442 1.00 91.12 103 LEU A C 1
ATOM 824 O O . LEU A 1 103 ? 8.882 0.454 7.781 1.00 91.12 103 LEU A O 1
ATOM 828 N N . PRO A 1 104 ? 6.932 1.604 7.829 1.00 93.19 104 PRO A N 1
ATOM 829 C CA . PRO A 1 104 ? 6.182 0.558 8.519 1.00 93.19 104 PRO A CA 1
ATOM 830 C C . PRO A 1 104 ? 6.163 -0.743 7.711 1.00 93.19 104 PRO A C 1
ATOM 832 O O . PRO A 1 104 ? 6.126 -0.701 6.482 1.00 93.19 104 PRO A O 1
ATOM 835 N N . LYS A 1 105 ? 6.137 -1.900 8.387 1.00 93.06 105 LYS A N 1
ATOM 836 C CA . LYS A 1 105 ? 6.252 -3.228 7.751 1.00 93.06 105 LYS A CA 1
ATOM 837 C C . LYS A 1 105 ? 5.270 -3.424 6.589 1.00 93.06 105 LYS A C 1
ATOM 839 O O . LYS A 1 105 ? 5.688 -3.820 5.508 1.00 93.06 105 LYS A O 1
ATOM 844 N N . LEU A 1 106 ? 3.998 -3.067 6.777 1.00 95.81 106 LEU A N 1
ATOM 845 C CA . LEU A 1 106 ? 2.961 -3.208 5.745 1.00 95.81 106 LEU A CA 1
ATOM 846 C C . LEU A 1 106 ? 3.119 -2.244 4.561 1.00 95.81 106 LEU A C 1
ATOM 848 O O . LEU A 1 106 ? 2.498 -2.455 3.527 1.00 95.81 106 LEU A O 1
ATOM 852 N N . TYR A 1 107 ? 3.959 -1.215 4.669 1.00 96.38 107 TYR A N 1
ATOM 853 C CA . TYR A 1 107 ? 4.257 -0.261 3.595 1.00 96.38 107 TYR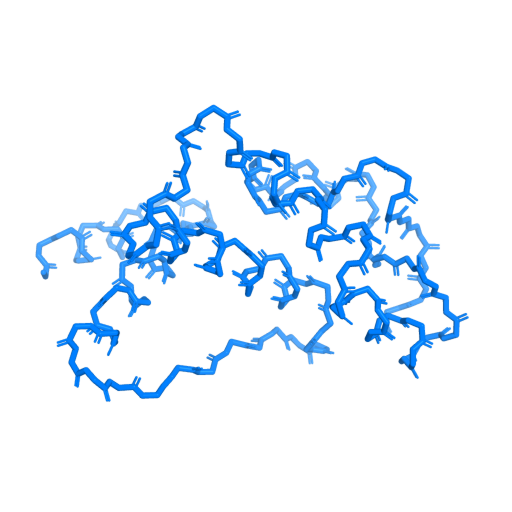 A CA 1
ATOM 854 C C . TYR A 1 107 ? 5.558 -0.588 2.854 1.00 96.38 107 TYR A C 1
ATOM 856 O O . TYR A 1 107 ? 6.005 0.212 2.034 1.00 96.38 107 TYR A O 1
ATOM 864 N N . ARG A 1 108 ? 6.190 -1.732 3.138 1.00 95.88 108 ARG A N 1
ATOM 865 C CA . ARG A 1 108 ? 7.413 -2.147 2.450 1.00 95.88 108 ARG A CA 1
ATOM 866 C C . ARG A 1 108 ? 7.074 -2.906 1.159 1.00 95.88 108 ARG A C 1
ATOM 868 O O . ARG A 1 108 ? 6.206 -3.783 1.191 1.00 95.88 108 ARG A O 1
ATOM 875 N N . PRO A 1 109 ? 7.721 -2.589 0.027 1.00 96.62 109 PRO A N 1
ATOM 876 C CA . PRO A 1 109 ? 7.648 -3.411 -1.177 1.00 96.62 109 PRO A CA 1
ATOM 877 C C . PRO A 1 109 ? 8.243 -4.818 -0.944 1.00 96.62 109 PRO A C 1
ATOM 879 O O . PRO A 1 109 ? 9.141 -4.956 -0.109 1.00 96.62 109 PRO A O 1
ATOM 882 N N . PRO A 1 110 ? 7.794 -5.849 -1.685 1.00 96.31 110 PRO A N 1
ATOM 883 C CA . PRO A 1 110 ? 8.381 -7.190 -1.629 1.00 96.31 110 PRO A CA 1
ATOM 884 C C . PRO A 1 110 ? 9.846 -7.211 -2.085 1.00 96.31 110 PRO A C 1
ATOM 886 O O . PRO A 1 110 ? 10.286 -6.361 -2.867 1.00 96.31 110 PRO A O 1
ATOM 889 N N . ASN A 1 111 ? 10.612 -8.206 -1.642 1.00 93.38 111 ASN A N 1
ATOM 890 C CA . ASN A 1 111 ? 12.001 -8.371 -2.076 1.00 93.38 111 ASN A CA 1
ATOM 891 C C . ASN A 1 111 ? 12.100 -8.540 -3.602 1.00 93.38 111 ASN A C 1
ATOM 893 O O . ASN A 1 111 ? 11.218 -9.106 -4.237 1.00 93.38 111 ASN A O 1
ATOM 897 N N . GLY A 1 112 ? 13.163 -7.997 -4.200 1.00 93.25 112 GLY A N 1
ATOM 898 C CA . GLY A 1 112 ? 13.360 -7.999 -5.656 1.00 93.25 112 GLY A CA 1
ATOM 899 C C . GLY A 1 112 ? 12.561 -6.933 -6.419 1.00 93.25 112 GLY A C 1
ATOM 900 O O . GLY A 1 112 ? 12.832 -6.695 -7.596 1.00 93.25 112 GLY A O 1
ATOM 901 N N . THR A 1 113 ? 11.629 -6.232 -5.760 1.00 95.25 113 THR A N 1
ATOM 902 C CA . THR A 1 113 ? 10.745 -5.254 -6.421 1.00 95.25 113 THR A CA 1
ATOM 903 C C . THR A 1 113 ? 11.184 -3.795 -6.305 1.00 95.25 113 THR A C 1
ATOM 905 O O . THR A 1 113 ? 10.584 -2.918 -6.926 1.00 95.25 113 THR A O 1
ATOM 908 N N . PHE A 1 114 ? 12.239 -3.512 -5.540 1.00 94.88 114 PHE A N 1
ATOM 909 C CA . PHE A 1 114 ? 12.740 -2.163 -5.273 1.00 94.88 114 PHE A CA 1
ATOM 910 C C . PHE A 1 114 ? 14.256 -2.053 -5.489 1.00 94.88 114 PHE A C 1
ATOM 912 O O . PHE A 1 114 ? 14.953 -3.061 -5.619 1.00 94.88 114 PHE A O 1
ATOM 919 N N . GLY A 1 115 ? 14.771 -0.826 -5.547 1.00 92.38 115 GLY A N 1
ATOM 920 C CA . GLY A 1 115 ? 16.207 -0.552 -5.564 1.00 92.38 115 GLY A CA 1
ATOM 921 C C . GLY A 1 115 ? 16.546 0.922 -5.778 1.00 92.38 115 GLY A C 1
ATOM 922 O O . GLY A 1 115 ? 15.661 1.775 -5.874 1.00 92.38 115 GLY A O 1
ATOM 923 N N . ASN A 1 116 ? 17.847 1.205 -5.893 1.00 86.44 116 ASN A N 1
ATOM 924 C CA . ASN A 1 116 ? 18.372 2.525 -6.249 1.00 86.44 116 ASN A CA 1
ATOM 925 C C . ASN A 1 116 ? 18.105 2.816 -7.731 1.00 86.44 116 ASN A C 1
ATOM 927 O O . ASN A 1 116 ? 18.966 2.608 -8.580 1.00 86.44 116 ASN A O 1
ATOM 931 N N . VAL A 1 117 ? 16.891 3.264 -8.034 1.00 81.56 117 VAL A N 1
ATOM 932 C CA . VAL A 1 117 ? 16.481 3.705 -9.370 1.00 81.56 117 VAL A CA 1
ATOM 933 C C . VAL A 1 117 ? 16.075 5.175 -9.324 1.00 81.56 117 VAL A C 1
ATOM 935 O O . VAL A 1 117 ? 15.615 5.661 -8.286 1.00 81.56 117 VAL A O 1
ATOM 938 N N . ALA A 1 118 ? 16.246 5.888 -10.438 1.00 73.50 118 ALA A N 1
ATOM 939 C CA . ALA A 1 118 ? 15.760 7.259 -10.563 1.00 73.50 118 ALA A CA 1
ATOM 940 C C . ALA A 1 118 ? 14.245 7.302 -10.284 1.00 73.50 118 ALA A C 1
ATOM 942 O O . ALA A 1 118 ? 13.504 6.394 -10.675 1.00 73.50 118 ALA A O 1
ATOM 943 N N . SER A 1 119 ? 13.812 8.307 -9.517 1.00 65.88 119 SER A N 1
ATOM 944 C CA . SER A 1 119 ? 12.415 8.468 -9.089 1.00 65.88 119 SER A CA 1
ATOM 945 C C . SER A 1 119 ? 11.583 9.241 -10.087 1.00 65.88 119 SER A C 1
ATOM 947 O O . SER A 1 119 ? 12.091 10.271 -10.572 1.00 65.88 119 SER A O 1
#

Radius of gyration: 14.96 Å; chains: 1; bounding box: 38×30×37 Å